Protein AF-A0A3E4YBL9-F1 (afdb_monomer_lite)

Structure (mmCIF, N/CA/C/O backbone):
data_AF-A0A3E4YBL9-F1
#
_entry.id   AF-A0A3E4YBL9-F1
#
loop_
_atom_site.group_PDB
_atom_site.id
_atom_site.type_symbol
_atom_site.label_atom_id
_atom_site.label_alt_id
_atom_site.label_comp_id
_atom_site.label_asym_id
_atom_site.label_entity_id
_atom_site.label_seq_id
_atom_site.pdbx_PDB_ins_code
_atom_site.Cartn_x
_atom_site.Cartn_y
_atom_site.Cartn_z
_atom_site.occupancy
_atom_site.B_iso_or_equiv
_atom_site.auth_seq_id
_atom_site.auth_comp_id
_atom_site.auth_asym_id
_atom_site.auth_atom_id
_atom_site.pdbx_PDB_model_num
ATOM 1 N N . MET A 1 1 ? -7.254 6.122 -15.444 1.00 71.94 1 MET A N 1
ATOM 2 C CA . MET A 1 1 ? -6.866 5.763 -14.072 1.00 71.94 1 MET A CA 1
ATOM 3 C C . MET A 1 1 ? -8.044 5.654 -13.118 1.00 71.94 1 MET A C 1
ATOM 5 O O . MET A 1 1 ? -8.638 6.654 -12.729 1.00 71.94 1 MET A O 1
ATOM 9 N N . ASN A 1 2 ? -8.361 4.410 -12.757 1.00 81.56 2 ASN A N 1
ATOM 10 C CA . ASN A 1 2 ? -9.311 4.050 -11.706 1.00 81.56 2 ASN A CA 1
ATOM 11 C C . ASN A 1 2 ? -8.597 3.240 -10.613 1.00 81.56 2 ASN A C 1
ATOM 13 O O . ASN A 1 2 ? -7.633 2.526 -10.893 1.00 81.56 2 ASN A O 1
ATOM 17 N N . ILE A 1 3 ? -9.101 3.327 -9.380 1.00 90.50 3 ILE A N 1
ATOM 18 C CA . ILE A 1 3 ? -8.742 2.396 -8.307 1.00 90.50 3 ILE A CA 1
ATOM 19 C C . ILE A 1 3 ? -9.645 1.167 -8.407 1.00 90.50 3 ILE A C 1
ATOM 21 O O . ILE A 1 3 ? -10.870 1.296 -8.469 1.00 90.50 3 ILE A O 1
ATOM 25 N N . PHE A 1 4 ? -9.036 -0.012 -8.387 1.00 92.12 4 PHE A N 1
ATOM 26 C CA . PHE A 1 4 ? -9.720 -1.286 -8.232 1.00 92.12 4 PHE A CA 1
ATOM 27 C C . PHE A 1 4 ? -9.724 -1.704 -6.771 1.00 92.12 4 PHE A C 1
ATOM 29 O O . PHE A 1 4 ? -8.693 -1.666 -6.102 1.00 92.12 4 PHE A O 1
ATOM 36 N N . ASP A 1 5 ? -10.894 -2.128 -6.304 1.00 94.31 5 ASP A N 1
ATOM 37 C CA . ASP A 1 5 ? -11.083 -2.747 -5.000 1.00 94.31 5 ASP A CA 1
ATOM 38 C C . ASP A 1 5 ? -11.230 -4.254 -5.187 1.00 94.31 5 ASP A C 1
ATOM 40 O O . ASP A 1 5 ? -12.234 -4.735 -5.718 1.00 94.31 5 ASP A O 1
ATOM 44 N N . TYR A 1 6 ? -10.204 -4.995 -4.784 1.00 92.50 6 TYR A N 1
ATOM 45 C CA . TYR A 1 6 ? -10.181 -6.451 -4.871 1.00 92.50 6 TYR A CA 1
ATOM 46 C C . TYR A 1 6 ? -10.849 -7.113 -3.655 1.00 92.50 6 TYR A C 1
ATOM 48 O O . TYR A 1 6 ? -10.942 -8.342 -3.599 1.00 92.50 6 TYR A O 1
ATOM 56 N N . GLY A 1 7 ? -11.318 -6.325 -2.679 1.00 94.25 7 GLY A N 1
ATOM 57 C CA . GLY A 1 7 ? -11.785 -6.829 -1.395 1.00 94.25 7 GLY A CA 1
ATOM 58 C C . GLY A 1 7 ? -10.683 -7.607 -0.673 1.00 94.25 7 GLY A C 1
ATOM 59 O O . GLY A 1 7 ? -9.503 -7.243 -0.704 1.00 94.25 7 GLY A O 1
ATOM 60 N N . PHE A 1 8 ? -11.058 -8.711 -0.027 1.00 93.88 8 PHE A N 1
ATOM 61 C CA . PHE A 1 8 ? -10.104 -9.557 0.680 1.00 93.88 8 PHE A CA 1
ATOM 62 C C . PHE A 1 8 ? -9.296 -10.439 -0.279 1.00 93.88 8 PHE A C 1
ATOM 64 O O . PHE A 1 8 ? -9.786 -11.453 -0.786 1.00 93.88 8 PHE A O 1
ATOM 71 N N . GLU A 1 9 ? -8.009 -10.135 -0.427 1.00 92.75 9 GLU A N 1
ATOM 72 C CA . GLU A 1 9 ? -7.044 -11.009 -1.094 1.00 92.75 9 GLU A CA 1
ATOM 73 C C . GLU A 1 9 ? -6.269 -11.859 -0.085 1.00 92.75 9 GLU A C 1
ATOM 75 O O . GLU A 1 9 ? -5.743 -11.344 0.893 1.00 92.75 9 GLU A O 1
ATOM 80 N N . LYS A 1 10 ? -6.101 -13.162 -0.342 1.00 91.00 10 LYS A N 1
ATOM 81 C CA . LYS A 1 10 ? -5.220 -14.003 0.483 1.00 91.00 10 LYS A CA 1
ATOM 82 C C . LYS A 1 10 ? -3.751 -13.666 0.202 1.00 91.00 10 LYS A C 1
ATOM 84 O O . LYS A 1 10 ? -3.175 -14.168 -0.757 1.00 91.00 10 LYS A O 1
ATOM 89 N N . SER A 1 11 ? -3.141 -12.876 1.077 1.00 90.75 11 SER A N 1
ATOM 90 C CA . SER A 1 11 ? -1.723 -12.489 1.039 1.00 90.75 11 SER A CA 1
ATOM 91 C C . SER A 1 11 ? -1.088 -12.557 2.431 1.00 90.75 11 SER A C 1
ATOM 93 O O . SER A 1 11 ? -1.820 -12.565 3.423 1.00 90.75 11 SER A O 1
ATOM 95 N N . PHE A 1 12 ? 0.251 -12.559 2.517 1.00 90.50 12 PHE A N 1
ATOM 96 C CA . PHE A 1 12 ? 0.958 -12.430 3.803 1.00 90.50 12 PHE A CA 1
ATOM 97 C C . PHE A 1 12 ? 0.438 -11.232 4.606 1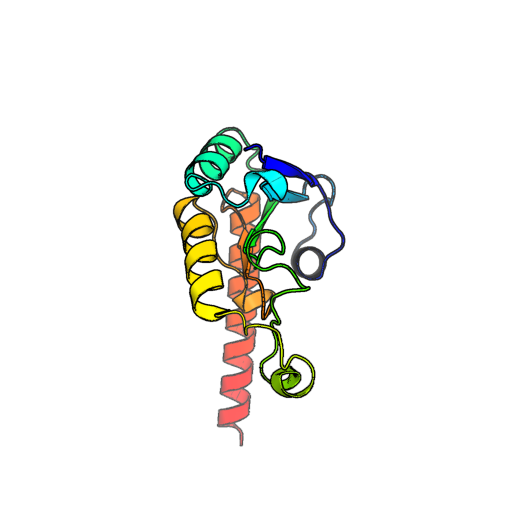.00 90.50 12 PHE A C 1
ATOM 99 O O . PHE A 1 12 ? -0.018 -11.413 5.725 1.00 90.50 12 PHE A O 1
ATOM 106 N N . PHE A 1 13 ? 0.306 -10.064 3.971 1.00 94.94 13 PHE A N 1
ATOM 107 C CA . PHE A 1 13 ? -0.198 -8.856 4.618 1.00 94.94 13 PHE A CA 1
ATOM 108 C C . PHE A 1 13 ? -1.586 -9.043 5.258 1.00 94.94 13 PHE A C 1
ATOM 110 O O . PHE A 1 13 ? -1.806 -8.719 6.422 1.00 94.94 13 PHE A O 1
ATOM 117 N N . THR A 1 14 ? -2.539 -9.640 4.539 1.00 94.56 14 THR A N 1
ATOM 118 C CA . THR A 1 14 ? -3.869 -9.916 5.117 1.00 94.56 14 THR A CA 1
ATOM 119 C C . THR A 1 14 ? -3.864 -11.017 6.178 1.00 94.56 14 THR A C 1
ATOM 121 O O . THR A 1 14 ? -4.746 -11.038 7.035 1.00 94.56 14 THR A O 1
ATOM 124 N N . GLN A 1 15 ? -2.916 -11.957 6.124 1.00 92.56 15 GLN A N 1
ATOM 125 C CA . GLN A 1 15 ? -2.759 -12.984 7.154 1.00 92.56 15 GLN A CA 1
ATOM 126 C C . GLN A 1 15 ? -2.197 -12.377 8.437 1.00 92.56 15 GLN A C 1
ATOM 128 O O . GLN A 1 15 ? -2.740 -12.656 9.503 1.00 92.56 15 GLN A O 1
ATOM 133 N N . ASP A 1 16 ? -1.210 -11.494 8.313 1.00 93.69 16 ASP A N 1
ATOM 134 C CA . ASP A 1 16 ? -0.618 -10.721 9.402 1.00 93.69 16 ASP A CA 1
ATOM 135 C C . ASP A 1 16 ? -1.676 -9.887 10.128 1.00 93.69 16 ASP A C 1
ATOM 137 O O . ASP A 1 16 ? -1.861 -10.030 11.336 1.00 93.69 16 ASP A O 1
ATOM 141 N N . ILE A 1 17 ? -2.476 -9.115 9.384 1.00 94.88 17 ILE A N 1
ATOM 142 C CA . ILE A 1 17 ? -3.601 -8.347 9.943 1.00 94.88 17 ILE A CA 1
ATOM 143 C C . ILE A 1 17 ? -4.554 -9.266 10.718 1.00 94.88 17 ILE A C 1
ATOM 145 O O . ILE A 1 17 ? -4.919 -8.976 11.855 1.00 94.88 17 ILE A O 1
ATOM 149 N N . LYS A 1 18 ? -4.930 -10.410 10.136 1.00 93.50 18 LYS A N 1
ATOM 150 C CA . LYS A 1 18 ? -5.827 -11.373 10.789 1.00 93.50 18 LYS A CA 1
ATOM 151 C C . LYS A 1 18 ? -5.211 -12.089 11.991 1.00 93.50 18 LYS A C 1
ATOM 153 O O . LYS A 1 18 ? -5.961 -12.651 12.787 1.00 93.50 18 LYS A O 1
ATOM 158 N N . GLY A 1 19 ? -3.886 -12.148 12.079 1.00 91.94 19 GLY A N 1
ATOM 159 C CA . GLY A 1 19 ? -3.168 -12.657 13.244 1.00 91.94 19 GLY A CA 1
ATOM 160 C C . GLY A 1 19 ? -3.151 -11.656 14.399 1.00 91.94 19 GLY A C 1
ATOM 161 O O . GLY A 1 19 ? -3.026 -12.058 15.554 1.00 91.94 19 GLY A O 1
ATOM 162 N N . LEU A 1 20 ? -3.314 -10.368 14.094 1.00 91.94 20 LEU A N 1
ATOM 163 C CA . LEU A 1 20 ? -3.301 -9.282 15.069 1.00 91.94 20 LEU A CA 1
ATOM 164 C C . LEU A 1 20 ? -4.681 -8.942 15.617 1.00 91.94 20 LEU A C 1
ATOM 166 O O . LEU A 1 20 ? -4.822 -8.704 16.815 1.00 91.94 20 LEU A O 1
ATOM 170 N N . ILE A 1 21 ? -5.683 -8.892 14.744 1.00 92.56 21 ILE A N 1
ATOM 171 C CA . ILE A 1 21 ? -7.005 -8.375 15.081 1.00 92.56 21 ILE A CA 1
ATOM 172 C C . ILE A 1 21 ? -8.107 -9.168 14.377 1.00 92.56 21 ILE A C 1
ATOM 174 O O . ILE A 1 21 ? -7.973 -9.599 13.228 1.00 92.56 21 ILE A O 1
ATOM 178 N N . ASP A 1 22 ? -9.225 -9.356 15.078 1.00 91.44 22 ASP A N 1
ATOM 179 C CA . ASP A 1 22 ? -10.406 -10.007 14.521 1.00 91.44 22 ASP A CA 1
ATOM 180 C C . ASP A 1 22 ? -11.245 -8.995 13.728 1.00 91.44 22 ASP A C 1
ATOM 182 O O . ASP A 1 22 ? -12.077 -8.271 14.273 1.00 91.44 22 ASP A O 1
ATOM 186 N N . ILE A 1 23 ? -10.978 -8.915 12.424 1.00 91.62 23 ILE A N 1
ATOM 187 C CA . ILE A 1 23 ? -11.733 -8.100 11.467 1.00 91.62 23 ILE A CA 1
ATOM 188 C C . ILE A 1 23 ? -12.452 -9.039 10.494 1.00 91.62 23 ILE A C 1
ATOM 190 O O . ILE A 1 23 ? -11.854 -9.975 9.949 1.00 91.62 23 ILE A O 1
ATOM 194 N N . ASN A 1 24 ? -13.739 -8.772 10.234 1.00 93.50 24 ASN A N 1
ATOM 195 C CA . ASN A 1 24 ? -14.470 -9.475 9.180 1.00 93.50 24 ASN A CA 1
ATOM 196 C C . ASN A 1 24 ? -13.761 -9.239 7.838 1.00 93.50 24 ASN A C 1
ATOM 198 O O . ASN A 1 24 ? -13.572 -8.100 7.425 1.00 93.50 24 ASN A O 1
ATOM 202 N N . LYS A 1 25 ? -13.414 -10.320 7.133 1.00 93.19 25 LYS A N 1
ATOM 203 C CA . LYS A 1 25 ? -12.757 -10.268 5.820 1.00 93.19 25 LYS A CA 1
ATOM 204 C C . LYS A 1 25 ? -13.517 -9.409 4.811 1.00 93.19 25 LYS A C 1
ATOM 206 O O . LYS A 1 25 ? -12.884 -8.775 3.986 1.00 93.19 25 LYS A O 1
ATOM 211 N N . GLU A 1 26 ? -14.844 -9.372 4.887 1.00 94.31 26 GLU A N 1
ATOM 212 C CA . GLU A 1 26 ? -15.682 -8.556 3.997 1.00 94.31 26 GLU A CA 1
ATOM 213 C C . GLU A 1 26 ? -15.463 -7.049 4.174 1.00 94.31 26 GLU A C 1
ATOM 215 O O . GLU A 1 26 ? -15.827 -6.287 3.290 1.00 94.31 26 GLU A O 1
ATOM 220 N N . LYS A 1 27 ? -14.857 -6.636 5.293 1.00 95.94 27 LYS A N 1
ATOM 221 C CA . LYS A 1 27 ? -14.485 -5.252 5.595 1.00 95.94 27 LYS A CA 1
ATOM 222 C C . LYS A 1 27 ? -13.017 -4.945 5.302 1.00 95.94 27 LYS A C 1
ATOM 224 O O . LYS A 1 27 ? -12.521 -3.916 5.743 1.00 95.94 27 LYS A O 1
ATOM 229 N N . ILE A 1 28 ? -12.281 -5.854 4.664 1.00 97.12 28 ILE A N 1
ATOM 230 C CA . ILE A 1 28 ? -10.874 -5.646 4.305 1.00 97.12 28 ILE A CA 1
ATOM 231 C C . ILE A 1 28 ? -10.790 -5.480 2.794 1.00 97.12 28 ILE A C 1
ATOM 233 O O . ILE A 1 28 ? -11.166 -6.381 2.045 1.00 97.12 28 ILE A O 1
ATOM 237 N N . HIS A 1 29 ? -10.245 -4.347 2.371 1.00 97.50 29 HIS A N 1
ATOM 238 C CA . HIS A 1 29 ? -10.198 -3.899 0.989 1.00 97.50 29 HIS A CA 1
ATOM 239 C C . HIS A 1 29 ? -8.746 -3.739 0.555 1.00 97.50 29 HIS A C 1
ATOM 241 O O . HIS A 1 29 ? -8.071 -2.789 0.952 1.00 97.50 29 HIS A O 1
ATOM 247 N N . MET A 1 30 ? -8.257 -4.676 -0.258 1.00 96.62 30 MET A N 1
ATOM 248 C CA . MET A 1 30 ? -7.013 -4.506 -1.001 1.00 96.62 30 MET A CA 1
ATOM 249 C C . MET A 1 30 ? -7.304 -3.656 -2.233 1.00 96.62 30 MET A C 1
ATOM 251 O O . MET A 1 30 ? -7.964 -4.113 -3.167 1.00 96.62 30 MET A O 1
ATOM 255 N N . ILE A 1 31 ? -6.806 -2.426 -2.236 1.00 96.06 31 ILE A N 1
ATOM 256 C CA . ILE A 1 31 ? -7.031 -1.477 -3.323 1.00 96.06 31 ILE A CA 1
ATOM 257 C C . ILE A 1 31 ? -5.745 -1.257 -4.115 1.00 96.06 31 ILE A C 1
ATOM 259 O O . ILE A 1 31 ? -4.664 -1.218 -3.534 1.00 96.06 31 ILE A O 1
ATOM 263 N N . ARG A 1 32 ? -5.838 -1.124 -5.442 1.00 92.19 32 ARG A N 1
ATOM 264 C CA . ARG A 1 32 ? -4.686 -0.837 -6.319 1.00 92.19 32 ARG A CA 1
ATOM 265 C C . ARG A 1 32 ? -5.099 0.023 -7.508 1.00 92.19 32 ARG A C 1
ATOM 267 O O . ARG A 1 32 ? -6.265 0.033 -7.895 1.00 92.19 32 ARG A O 1
ATOM 274 N N . ILE A 1 33 ? -4.135 0.716 -8.105 1.00 88.38 33 ILE A N 1
ATOM 275 C CA . ILE A 1 33 ? -4.305 1.312 -9.437 1.00 88.38 33 ILE A CA 1
ATOM 276 C C . ILE A 1 33 ? -4.350 0.183 -10.476 1.00 88.38 33 ILE A C 1
ATOM 278 O O . ILE A 1 33 ? -3.674 -0.829 -10.308 1.00 88.38 33 ILE A O 1
ATOM 282 N N . ASP A 1 34 ? -5.159 0.343 -11.525 1.00 81.56 34 ASP A N 1
ATOM 283 C CA . ASP A 1 34 ? -5.122 -0.551 -12.690 1.00 81.56 34 ASP A CA 1
ATOM 284 C C . ASP A 1 34 ? -3.706 -0.606 -13.281 1.00 81.56 34 ASP A C 1
ATOM 286 O O . ASP A 1 34 ? -3.120 0.438 -13.569 1.00 81.56 34 ASP A O 1
ATOM 290 N N . ASP A 1 35 ? -3.169 -1.803 -13.523 1.00 73.19 35 ASP A N 1
ATOM 291 C CA . ASP A 1 35 ? -1.839 -1.959 -14.123 1.00 73.19 35 ASP A CA 1
ATOM 292 C C . ASP A 1 35 ? -1.710 -1.216 -15.466 1.00 73.19 35 ASP A C 1
ATOM 294 O O . ASP A 1 35 ? -0.636 -0.718 -15.796 1.00 73.19 35 ASP A O 1
ATOM 298 N N . ASN A 1 36 ? -2.796 -1.083 -16.234 1.00 75.88 36 ASN A N 1
ATOM 299 C CA . ASN A 1 36 ? -2.807 -0.338 -17.496 1.00 75.88 36 ASN A CA 1
ATOM 300 C C . ASN A 1 36 ? -2.647 1.176 -17.306 1.00 75.88 36 ASN A C 1
ATOM 302 O O . ASN A 1 36 ? -2.175 1.855 -18.215 1.00 75.88 36 ASN A O 1
ATOM 306 N N . ASP A 1 37 ? -3.027 1.693 -16.140 1.00 78.88 37 ASP A N 1
ATOM 307 C CA . ASP A 1 37 ? -2.930 3.105 -15.776 1.00 78.88 37 ASP A CA 1
ATOM 308 C C . ASP A 1 37 ? -1.714 3.381 -14.862 1.00 78.88 37 ASP A C 1
ATOM 310 O O . ASP A 1 37 ? -1.469 4.516 -14.457 1.00 78.88 37 ASP A O 1
ATOM 314 N N . TYR A 1 38 ? -0.912 2.360 -14.529 1.00 75.00 38 TYR A N 1
ATOM 315 C CA . TYR A 1 38 ? 0.138 2.464 -13.509 1.00 75.00 38 TYR A CA 1
ATOM 316 C C . TYR A 1 38 ? 1.261 3.449 -13.855 1.00 75.00 38 TYR A C 1
ATOM 318 O O . TYR A 1 38 ? 1.980 3.895 -12.966 1.00 75.00 38 TYR A O 1
ATOM 326 N N . LEU A 1 39 ? 1.437 3.808 -15.127 1.00 80.69 39 LEU A N 1
ATOM 327 C CA . LEU A 1 39 ? 2.471 4.758 -15.557 1.00 80.69 39 LEU A CA 1
ATOM 328 C C . LEU A 1 39 ? 2.030 6.229 -15.448 1.00 80.69 39 LEU A C 1
ATOM 330 O O . LEU A 1 39 ? 2.821 7.131 -15.741 1.00 80.69 39 LEU A O 1
ATOM 334 N N . ASP A 1 40 ? 0.792 6.495 -15.024 1.00 78.81 40 ASP A N 1
ATOM 335 C CA . ASP A 1 40 ? 0.290 7.856 -14.862 1.00 78.81 40 ASP A CA 1
ATOM 336 C C . ASP A 1 40 ? 0.962 8.595 -13.694 1.00 78.81 40 ASP A C 1
ATOM 338 O O . ASP A 1 40 ? 1.310 8.029 -12.659 1.00 78.81 40 ASP A O 1
ATOM 342 N N . LYS A 1 41 ? 1.140 9.913 -13.848 1.00 76.44 41 LYS A N 1
ATOM 343 C CA . LYS A 1 41 ? 1.892 10.750 -12.892 1.00 76.44 41 LYS A CA 1
ATOM 344 C C . LYS A 1 41 ? 1.073 11.251 -11.698 1.00 76.44 41 LYS A C 1
ATOM 346 O O . LYS A 1 41 ? 1.653 11.770 -10.752 1.00 76.44 41 LYS A O 1
ATOM 351 N N . ASN A 1 42 ? -0.252 11.135 -11.728 1.00 89.31 42 ASN A N 1
ATOM 352 C CA . ASN A 1 42 ? -1.165 11.689 -10.717 1.00 89.31 42 ASN A CA 1
ATOM 353 C C . ASN A 1 42 ? -1.721 10.632 -9.744 1.00 89.31 42 ASN A C 1
ATOM 355 O O . ASN A 1 42 ? -2.787 10.829 -9.163 1.00 89.31 42 ASN A O 1
ATOM 359 N N . LYS A 1 43 ? -1.007 9.514 -9.548 1.00 90.62 43 LYS A N 1
ATOM 360 C CA . LYS A 1 43 ? -1.432 8.380 -8.704 1.00 90.62 43 LYS A CA 1
ATOM 361 C C . LYS A 1 43 ? -1.915 8.805 -7.314 1.00 90.62 43 LYS A C 1
ATOM 363 O O . LYS A 1 43 ? -2.977 8.369 -6.878 1.00 90.62 43 LYS A O 1
ATOM 368 N N . ALA A 1 44 ? -1.168 9.687 -6.648 1.00 94.06 44 ALA A N 1
ATOM 369 C CA . ALA A 1 44 ? -1.481 10.115 -5.286 1.00 94.06 44 ALA A CA 1
ATOM 370 C C . ALA A 1 44 ? -2.845 10.819 -5.195 1.00 94.06 44 ALA A C 1
ATOM 372 O O . ALA A 1 44 ? -3.635 10.531 -4.298 1.00 94.06 44 ALA A O 1
ATOM 373 N N . ASP A 1 45 ? -3.154 11.705 -6.147 1.00 94.06 45 ASP A N 1
ATOM 374 C CA . ASP A 1 45 ? -4.429 12.427 -6.175 1.00 94.06 45 ASP A CA 1
ATOM 375 C C . ASP A 1 45 ? -5.608 11.485 -6.427 1.00 94.06 45 ASP A C 1
ATOM 377 O O . ASP A 1 45 ? -6.673 11.657 -5.839 1.00 94.06 45 ASP A O 1
ATOM 381 N N . ILE A 1 46 ? -5.406 10.435 -7.223 1.00 92.88 46 ILE A N 1
ATOM 382 C CA . ILE A 1 46 ? -6.450 9.441 -7.482 1.00 92.88 46 ILE A CA 1
ATOM 383 C C . ILE A 1 46 ? -6.741 8.587 -6.252 1.00 92.88 46 ILE A C 1
ATOM 385 O O . ILE A 1 46 ? -7.911 8.344 -5.951 1.00 92.88 46 ILE A O 1
ATOM 389 N N . PHE A 1 47 ? -5.716 8.186 -5.498 1.00 95.25 47 PHE A N 1
ATOM 390 C CA . PHE A 1 47 ? -5.934 7.540 -4.205 1.00 95.25 47 PHE A CA 1
ATOM 391 C C . PHE A 1 47 ? -6.672 8.467 -3.234 1.00 95.25 47 PHE A C 1
ATOM 393 O O . PHE A 1 47 ? -7.658 8.045 -2.632 1.00 95.25 47 PHE A O 1
ATOM 400 N N . LYS A 1 48 ? -6.273 9.742 -3.127 1.00 95.88 48 LYS A N 1
ATOM 401 C CA . LYS A 1 48 ? -6.984 10.721 -2.284 1.00 95.88 48 LYS A CA 1
ATOM 402 C C . LYS A 1 48 ? -8.451 10.832 -2.665 1.00 95.88 48 LYS A C 1
ATOM 404 O O . LYS A 1 48 ? -9.317 10.775 -1.796 1.00 95.88 48 LYS A O 1
ATOM 409 N N . ASP A 1 49 ? -8.733 10.992 -3.954 1.00 95.19 49 ASP A N 1
ATOM 410 C CA . ASP A 1 49 ? -10.094 11.118 -4.464 1.00 95.19 49 ASP A CA 1
ATOM 411 C C . ASP A 1 49 ? -10.926 9.868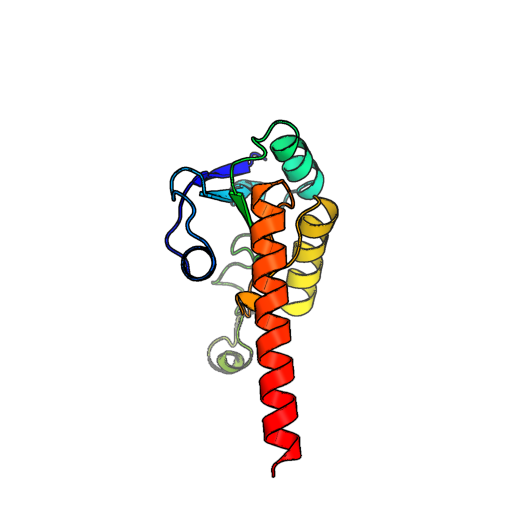 -4.176 1.00 95.19 49 ASP A C 1
ATOM 413 O O . ASP A 1 49 ? -12.079 9.987 -3.755 1.00 95.19 49 ASP A O 1
ATOM 417 N N . TYR A 1 50 ? -10.331 8.682 -4.324 1.00 95.06 50 TYR A N 1
ATOM 418 C CA . TYR A 1 50 ? -10.971 7.414 -3.992 1.00 95.06 50 TYR A CA 1
ATOM 419 C C . TYR A 1 50 ? -11.295 7.286 -2.495 1.00 95.06 50 TYR A C 1
ATOM 421 O O . TYR A 1 50 ? -12.363 6.777 -2.148 1.00 95.06 50 TYR A O 1
ATOM 429 N N . MET A 1 51 ? -10.415 7.775 -1.614 1.00 96.88 51 MET A N 1
ATOM 430 C CA . MET A 1 51 ? -10.569 7.652 -0.159 1.00 96.88 51 MET A CA 1
ATOM 431 C C . MET A 1 51 ? -11.567 8.640 0.465 1.00 96.88 51 MET A C 1
ATOM 433 O O . MET A 1 51 ? -12.112 8.344 1.524 1.00 96.88 51 MET A O 1
ATOM 437 N N . LYS A 1 52 ? -11.881 9.773 -0.186 1.00 94.56 52 LYS A N 1
ATOM 438 C CA . LYS A 1 52 ? -12.703 10.876 0.376 1.00 94.56 52 LYS A CA 1
ATOM 439 C C . LYS A 1 52 ? -14.030 10.478 1.032 1.00 94.56 52 LYS A C 1
ATOM 441 O O . LYS A 1 52 ? -14.487 11.191 1.917 1.00 94.56 52 LYS A O 1
ATOM 446 N N . ASN A 1 53 ? -14.678 9.413 0.564 1.00 92.19 53 ASN A N 1
ATOM 447 C CA . ASN A 1 53 ? -16.009 9.001 1.028 1.00 92.19 53 ASN A CA 1
ATOM 448 C C . ASN A 1 53 ? -16.041 7.534 1.477 1.00 92.19 53 ASN A C 1
ATOM 450 O O . ASN A 1 53 ? -17.078 6.876 1.364 1.00 92.19 53 ASN A O 1
ATOM 454 N N . LYS A 1 54 ? -14.896 6.993 1.900 1.00 96.00 54 LYS A N 1
ATOM 455 C CA . LYS A 1 54 ? -14.807 5.600 2.330 1.00 96.00 54 LYS A CA 1
ATOM 456 C C . LYS A 1 54 ? -15.261 5.436 3.782 1.00 96.00 54 LYS A C 1
ATOM 458 O O . LYS A 1 54 ? -14.977 6.310 4.596 1.00 96.00 54 LYS A O 1
ATOM 463 N N . PRO A 1 55 ? -15.992 4.354 4.103 1.00 96.69 55 PRO A N 1
ATOM 464 C CA . PRO A 1 55 ? -16.333 4.005 5.474 1.00 96.69 55 PRO A CA 1
ATOM 465 C C . PRO A 1 55 ? -15.129 4.017 6.423 1.00 96.69 55 PRO A C 1
ATOM 467 O O . PRO A 1 55 ? -14.053 3.512 6.112 1.00 96.69 55 PRO A O 1
ATOM 470 N N . GLU A 1 56 ? -15.327 4.578 7.611 1.00 95.06 56 GLU A N 1
ATOM 471 C CA . GLU A 1 56 ? -14.316 4.606 8.676 1.00 95.06 56 GLU A CA 1
ATOM 472 C C . GLU A 1 56 ? -14.166 3.238 9.365 1.00 95.06 56 GLU A C 1
ATOM 474 O O . GLU A 1 56 ? -13.106 2.906 9.894 1.00 95.06 56 GLU A O 1
ATOM 479 N N . ASP A 1 57 ? -15.225 2.420 9.333 1.00 95.25 57 ASP A N 1
ATOM 480 C CA . ASP A 1 57 ? -15.308 1.116 9.993 1.00 95.25 57 ASP A CA 1
ATOM 481 C C . ASP A 1 57 ? -14.870 -0.068 9.105 1.00 95.25 57 ASP A C 1
ATOM 483 O O . ASP A 1 57 ? -15.107 -1.231 9.452 1.00 95.25 57 ASP A O 1
ATOM 487 N N . GLU A 1 58 ? -14.221 0.225 7.980 1.00 97.50 58 GLU A N 1
ATOM 488 C CA . GLU A 1 58 ? -13.627 -0.731 7.043 1.00 97.50 58 GLU A CA 1
ATOM 489 C C . GLU A 1 58 ? -12.116 -0.505 6.939 1.00 97.50 58 GLU A C 1
ATOM 491 O O . GLU A 1 58 ? -11.616 0.584 7.194 1.00 97.50 58 GLU A O 1
ATOM 496 N N . LEU A 1 59 ? -11.363 -1.536 6.574 1.00 98.19 59 LEU A N 1
ATOM 497 C CA . LEU A 1 59 ? -9.912 -1.488 6.465 1.00 98.19 59 LEU A CA 1
ATOM 498 C C . LEU A 1 59 ? -9.487 -1.389 4.999 1.00 98.19 59 LEU A C 1
ATOM 500 O O . LEU A 1 59 ? -9.749 -2.305 4.222 1.00 98.19 59 LEU A O 1
ATOM 504 N N . TYR A 1 60 ? -8.749 -0.336 4.656 1.00 98.44 60 TYR A N 1
ATOM 505 C CA . TYR A 1 60 ? -8.203 -0.125 3.315 1.00 98.44 60 TYR A CA 1
ATOM 506 C C . TYR A 1 60 ? -6.692 -0.295 3.320 1.00 98.44 60 TYR A C 1
ATOM 508 O O . TYR A 1 60 ? -5.972 0.425 4.016 1.00 98.44 60 TYR A O 1
ATOM 516 N N . ILE A 1 61 ? -6.217 -1.251 2.529 1.00 98.25 61 ILE A N 1
ATOM 517 C CA . ILE A 1 61 ? -4.805 -1.598 2.416 1.00 98.25 61 ILE A CA 1
ATOM 518 C C . ILE A 1 61 ? -4.363 -1.568 0.960 1.00 98.25 61 ILE A C 1
ATOM 520 O O . ILE A 1 61 ? -5.147 -1.823 0.048 1.00 98.25 61 ILE A O 1
ATOM 524 N N . THR A 1 62 ? -3.089 -1.280 0.741 1.00 97.31 62 THR A N 1
ATOM 525 C CA . 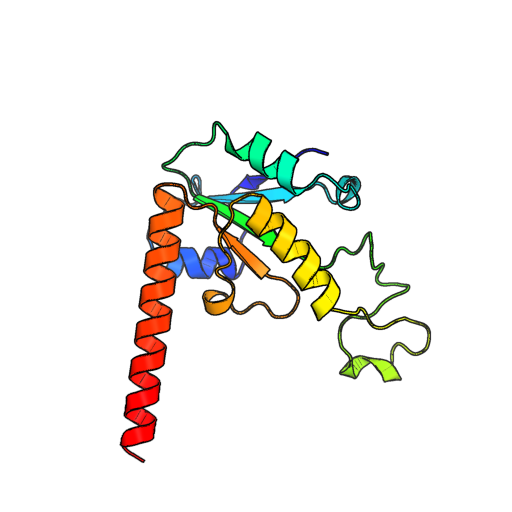THR A 1 62 ? -2.476 -1.290 -0.588 1.00 97.31 62 THR A CA 1
ATOM 526 C C . THR A 1 62 ? -1.018 -1.725 -0.490 1.00 97.31 62 THR A C 1
ATOM 528 O O . THR A 1 62 ? -0.468 -1.900 0.601 1.00 97.31 62 THR A O 1
ATOM 531 N N . ILE A 1 63 ? -0.398 -1.938 -1.644 1.00 95.69 63 ILE A N 1
ATOM 532 C CA . ILE A 1 63 ? 1.038 -2.155 -1.767 1.00 95.69 63 ILE A CA 1
ATOM 533 C C . ILE A 1 63 ? 1.611 -1.183 -2.797 1.00 95.69 63 ILE A C 1
ATOM 535 O O . ILE A 1 63 ? 1.043 -1.017 -3.875 1.00 95.69 63 ILE A O 1
ATOM 539 N N . ALA A 1 64 ? 2.757 -0.587 -2.488 1.00 94.56 64 ALA A N 1
ATOM 540 C CA . ALA A 1 64 ? 3.629 -0.000 -3.499 1.00 94.56 64 ALA A CA 1
ATOM 541 C C . ALA A 1 64 ? 4.508 -1.115 -4.075 1.00 94.56 64 ALA A C 1
ATOM 543 O O . ALA A 1 64 ? 5.024 -1.937 -3.314 1.00 94.56 64 ALA A O 1
ATOM 544 N N . TYR A 1 65 ? 4.657 -1.193 -5.399 1.00 92.62 65 TYR A N 1
ATOM 545 C CA . TYR A 1 65 ? 5.373 -2.292 -6.051 1.00 92.62 65 TYR A CA 1
ATOM 546 C C . TYR A 1 65 ? 6.133 -1.847 -7.299 1.00 92.62 65 TYR A C 1
ATOM 548 O O . TYR A 1 65 ? 5.857 -0.814 -7.908 1.00 92.62 65 TYR A O 1
ATOM 556 N N . ILE A 1 66 ? 7.097 -2.671 -7.695 1.00 92.75 66 ILE A N 1
ATOM 557 C CA . ILE A 1 66 ? 7.799 -2.542 -8.970 1.00 92.75 66 ILE A CA 1
ATOM 558 C C . ILE A 1 66 ? 6.890 -3.123 -10.059 1.00 92.75 66 ILE A C 1
ATOM 560 O O . ILE A 1 66 ? 6.609 -4.322 -10.052 1.00 92.75 66 ILE A O 1
ATOM 564 N N . SER A 1 67 ? 6.398 -2.278 -10.966 1.00 90.88 67 SER A N 1
ATOM 565 C CA . SER A 1 67 ? 5.461 -2.695 -12.015 1.00 90.88 67 SER A CA 1
ATOM 566 C C . SER A 1 67 ? 6.169 -3.371 -13.184 1.00 90.88 67 SER A C 1
ATOM 568 O O . SER A 1 67 ? 7.170 -2.868 -13.694 1.00 90.88 67 SER A O 1
ATOM 570 N N . ASP A 1 68 ? 5.586 -4.466 -13.667 1.00 90.81 68 ASP A N 1
ATOM 571 C CA . ASP A 1 68 ? 6.023 -5.174 -14.872 1.00 90.81 68 ASP A CA 1
ATOM 572 C C . ASP A 1 68 ? 5.732 -4.396 -16.171 1.00 90.81 68 ASP A C 1
ATOM 574 O O . ASP A 1 68 ? 6.267 -4.730 -17.227 1.00 90.81 68 ASP A O 1
ATOM 578 N N . LYS A 1 69 ? 4.912 -3.337 -16.109 1.00 90.81 69 LYS A N 1
ATOM 579 C CA . LYS A 1 69 ? 4.687 -2.409 -17.227 1.00 90.81 69 LYS A CA 1
ATOM 580 C C . LYS A 1 69 ? 5.835 -1.434 -17.404 1.00 90.81 69 LYS A C 1
ATOM 582 O O . LYS A 1 69 ? 6.170 -1.092 -18.533 1.00 90.81 69 LYS A O 1
ATOM 587 N N . GLU A 1 70 ? 6.408 -0.972 -16.297 1.00 91.00 70 GLU A N 1
ATOM 588 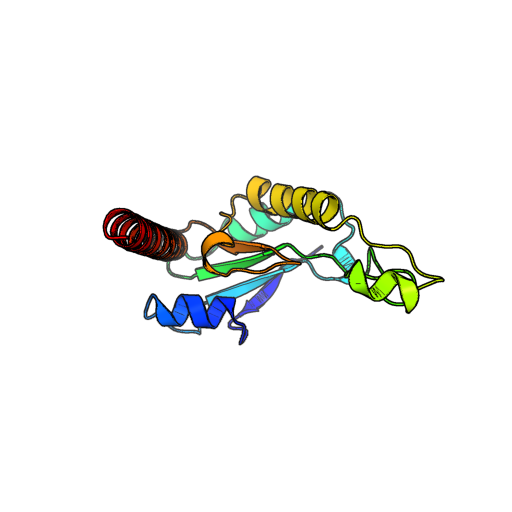C CA . GLU A 1 70 ? 7.586 -0.104 -16.318 1.00 91.00 70 GLU A CA 1
ATOM 589 C C . GLU A 1 70 ? 8.871 -0.913 -16.486 1.00 91.00 70 GLU A C 1
ATOM 591 O O . GLU A 1 70 ? 9.768 -0.498 -17.215 1.00 91.00 70 GLU A O 1
ATOM 596 N N . PHE A 1 71 ? 8.933 -2.087 -15.854 1.00 94.06 71 PHE A N 1
ATOM 597 C CA . PHE A 1 71 ? 10.083 -2.981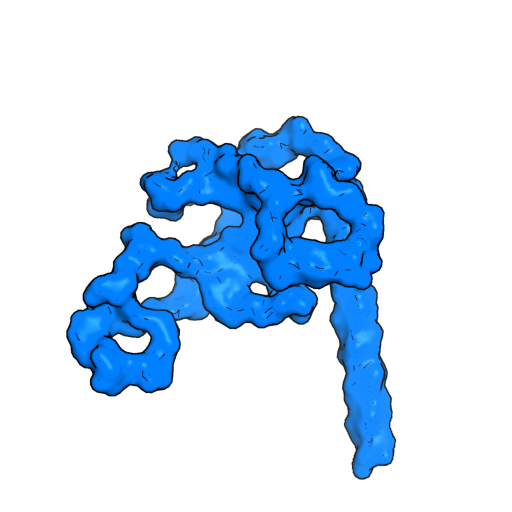 -15.885 1.00 94.06 71 PHE A CA 1
ATOM 598 C C . PHE A 1 71 ? 9.683 -4.383 -16.373 1.00 94.06 71 PHE A C 1
ATOM 600 O O . PHE A 1 71 ? 9.550 -5.308 -15.565 1.00 94.06 71 PHE A O 1
ATOM 607 N N . PRO A 1 72 ? 9.491 -4.575 -17.692 1.00 93.75 72 PRO A N 1
ATOM 608 C CA . PRO A 1 72 ? 9.110 -5.867 -18.252 1.00 93.75 72 PRO A CA 1
ATOM 609 C C . PRO A 1 72 ? 10.126 -6.967 -17.942 1.00 93.75 72 PRO A C 1
ATOM 611 O O . PRO A 1 72 ? 11.332 -6.784 -18.117 1.00 93.75 72 PRO A O 1
ATOM 614 N N . TYR A 1 73 ? 9.642 -8.155 -17.570 1.00 91.56 73 TYR A N 1
ATOM 615 C CA . TYR A 1 73 ? 10.493 -9.299 -17.213 1.00 91.56 73 TYR A CA 1
ATOM 616 C C . TYR A 1 73 ? 11.453 -9.746 -18.322 1.00 91.56 73 TYR A C 1
ATOM 618 O O . TYR A 1 73 ? 12.484 -10.347 -18.024 1.00 91.56 73 TYR A O 1
ATOM 626 N N . ASP A 1 74 ? 11.133 -9.493 -19.591 1.00 94.06 74 ASP A N 1
ATOM 627 C CA . ASP A 1 74 ? 12.001 -9.853 -20.720 1.00 94.06 74 ASP A CA 1
ATOM 628 C C . ASP A 1 74 ? 13.208 -8.913 -20.855 1.00 94.06 74 ASP A C 1
ATOM 630 O O . ASP A 1 74 ? 14.247 -9.321 -21.375 1.00 94.06 74 ASP A O 1
ATOM 634 N N . GLU A 1 75 ? 13.100 -7.694 -20.326 1.00 96.56 75 GLU A N 1
ATOM 635 C CA . GLU A 1 75 ? 14.117 -6.642 -20.412 1.00 96.56 75 GLU A CA 1
ATOM 636 C C . GLU A 1 75 ? 14.852 -6.427 -19.083 1.00 96.56 75 GLU A C 1
ATOM 638 O O . GLU A 1 75 ? 16.007 -5.997 -19.079 1.00 96.56 75 GLU A O 1
ATOM 643 N N . TYR A 1 76 ? 14.221 -6.776 -17.958 1.00 97.00 76 TYR A N 1
ATOM 644 C CA . TYR A 1 76 ? 14.714 -6.474 -16.618 1.00 97.00 76 TYR A CA 1
ATOM 645 C C . TYR A 1 76 ? 14.764 -7.694 -15.691 1.00 97.00 76 TYR A C 1
ATOM 647 O O . TYR A 1 76 ? 14.069 -8.693 -15.884 1.00 97.00 76 TYR A O 1
ATOM 655 N N . TYR A 1 77 ? 15.602 -7.607 -14.658 1.00 94.88 77 TYR A N 1
ATOM 656 C CA . TYR A 1 77 ? 15.656 -8.563 -13.550 1.00 94.88 77 TYR A CA 1
ATOM 657 C C . TYR A 1 77 ? 15.798 -7.833 -12.207 1.00 94.88 77 TYR A C 1
ATOM 659 O O . TYR A 1 77 ? 16.329 -6.725 -12.149 1.00 94.88 77 TYR A O 1
ATOM 667 N N . ILE A 1 78 ? 15.290 -8.441 -11.131 1.00 93.25 78 ILE A N 1
ATOM 668 C CA . ILE A 1 78 ? 15.192 -7.808 -9.802 1.00 93.25 78 ILE A CA 1
ATOM 669 C C . ILE A 1 78 ? 16.389 -8.170 -8.916 1.00 93.25 78 ILE A C 1
ATOM 671 O O . ILE A 1 78 ? 16.944 -7.308 -8.241 1.00 93.25 78 ILE A O 1
ATOM 675 N N . PHE A 1 79 ? 16.797 -9.440 -8.913 1.00 91.25 79 PHE A N 1
ATOM 676 C CA . PHE A 1 79 ? 17.786 -9.942 -7.965 1.00 91.25 79 PHE A CA 1
ATOM 677 C C . PHE A 1 79 ? 19.205 -9.794 -8.511 1.00 91.25 79 PHE A C 1
ATOM 679 O O . PHE A 1 79 ? 19.556 -10.404 -9.521 1.00 91.25 79 PHE A O 1
ATOM 686 N N . GLU A 1 80 ? 20.071 -9.061 -7.811 1.00 88.81 80 GLU A N 1
ATOM 687 C CA . GLU A 1 80 ? 21.468 -8.889 -8.236 1.00 88.81 80 GLU A CA 1
ATOM 688 C C . GLU A 1 80 ? 22.207 -10.232 -8.390 1.00 88.81 80 GLU A C 1
ATOM 690 O O . GLU A 1 80 ? 22.986 -10.410 -9.329 1.00 88.81 80 GLU A O 1
ATOM 695 N N . ALA A 1 81 ? 21.884 -11.212 -7.540 1.00 91.19 81 ALA A N 1
ATOM 696 C CA . ALA A 1 81 ? 22.420 -12.572 -7.603 1.00 91.19 81 ALA A CA 1
ATOM 697 C C . ALA A 1 81 ? 22.145 -13.289 -8.943 1.00 91.19 81 ALA A C 1
ATOM 699 O O . ALA A 1 81 ? 22.850 -14.230 -9.298 1.00 91.19 81 ALA A O 1
ATOM 700 N N . GLU A 1 82 ? 21.154 -12.840 -9.716 1.00 90.81 82 GLU A N 1
ATOM 701 C CA . GLU A 1 82 ? 20.786 -13.420 -11.009 1.00 90.81 82 GLU A CA 1
ATOM 702 C C . GLU A 1 82 ? 21.507 -12.768 -12.201 1.00 90.81 82 GLU A C 1
ATOM 704 O O . GLU A 1 82 ? 21.234 -13.099 -13.357 1.00 90.81 82 GLU A O 1
ATOM 709 N N . LYS A 1 83 ? 22.453 -11.854 -11.962 1.00 91.38 83 LYS A N 1
ATOM 710 C CA . LYS A 1 83 ? 23.178 -11.138 -13.024 1.00 91.38 83 LYS A CA 1
ATOM 711 C C . LYS A 1 83 ? 23.820 -12.069 -14.057 1.00 91.38 83 LYS A C 1
ATOM 713 O O . LYS A 1 83 ? 23.762 -11.801 -15.257 1.00 91.38 83 LYS A O 1
ATOM 718 N N . ASP A 1 84 ? 24.396 -13.182 -13.609 1.00 91.38 84 ASP A N 1
ATOM 719 C CA . ASP A 1 84 ? 25.099 -14.121 -14.490 1.00 91.38 84 ASP A CA 1
ATOM 720 C C . ASP A 1 84 ? 24.163 -14.934 -15.392 1.00 91.38 84 ASP A C 1
ATOM 722 O O . ASP A 1 84 ? 24.587 -15.393 -16.457 1.00 91.38 84 ASP A O 1
ATOM 726 N N . ILE A 1 85 ? 22.893 -15.090 -15.006 1.00 93.44 85 ILE A N 1
ATOM 727 C CA . ILE A 1 85 ? 21.870 -15.762 -15.819 1.00 93.44 85 ILE A CA 1
ATOM 728 C C . ILE A 1 85 ? 21.062 -14.769 -16.671 1.00 93.44 85 ILE A C 1
ATOM 730 O O . ILE A 1 85 ? 20.545 -15.148 -17.718 1.00 93.44 85 ILE A O 1
ATOM 734 N N . ASN A 1 86 ? 21.038 -13.486 -16.295 1.00 92.88 86 ASN A N 1
ATOM 735 C CA . ASN A 1 86 ? 20.305 -12.408 -16.968 1.00 92.88 86 ASN A CA 1
ATOM 736 C C . ASN A 1 86 ? 21.222 -11.439 -17.747 1.00 92.88 86 ASN A C 1
ATOM 738 O O . ASN A 1 86 ? 21.006 -10.231 -17.758 1.00 92.88 86 ASN A O 1
ATOM 742 N N . LYS A 1 87 ? 22.236 -11.957 -18.456 1.00 89.69 87 LYS A N 1
ATOM 743 C CA . LYS A 1 87 ? 23.293 -11.150 -19.116 1.00 89.69 87 LYS A CA 1
ATOM 744 C C . LYS A 1 87 ? 22.810 -10.099 -20.125 1.00 89.69 87 LYS A C 1
ATOM 746 O O . LYS A 1 87 ? 23.542 -9.153 -20.396 1.00 89.69 87 LYS A O 1
ATOM 751 N N . ASN A 1 88 ? 21.623 -10.287 -20.701 1.00 94.00 88 ASN A N 1
ATOM 752 C CA . ASN A 1 88 ? 21.043 -9.393 -21.710 1.00 94.00 88 ASN A CA 1
ATOM 753 C C . ASN A 1 88 ? 19.950 -8.474 -21.143 1.00 94.00 88 ASN A C 1
ATOM 755 O O . ASN A 1 88 ? 19.291 -7.785 -21.915 1.00 94.00 88 ASN A O 1
ATOM 759 N N . LYS A 1 89 ? 19.734 -8.499 -19.826 1.00 95.94 89 LYS A N 1
ATOM 760 C CA . LYS A 1 89 ? 18.712 -7.712 -19.139 1.00 95.94 89 LYS A CA 1
ATOM 761 C C . LYS A 1 89 ? 19.358 -6.662 -18.244 1.00 95.94 89 LYS A C 1
ATOM 763 O O . LYS A 1 89 ? 20.525 -6.777 -17.867 1.00 95.94 89 LYS A O 1
ATOM 768 N N . SER A 1 90 ? 18.584 -5.654 -17.874 1.00 96.62 90 SER A N 1
ATOM 769 C CA . SER A 1 90 ? 18.998 -4.609 -16.942 1.00 96.62 90 SER A CA 1
ATOM 770 C C . SER A 1 90 ? 18.540 -4.920 -15.515 1.00 96.62 90 SER A C 1
ATOM 772 O O . SER A 1 90 ? 17.418 -5.370 -15.297 1.00 96.62 90 SER A O 1
ATOM 774 N N . LEU A 1 91 ? 19.406 -4.669 -14.530 1.00 96.06 91 LEU A N 1
ATOM 775 C CA . LEU A 1 91 ? 19.017 -4.726 -13.120 1.00 96.06 91 LEU A CA 1
ATOM 776 C C . LEU A 1 91 ? 18.066 -3.564 -12.820 1.00 96.06 91 LEU A C 1
ATOM 778 O O . LEU A 1 91 ? 18.352 -2.426 -13.201 1.00 96.06 91 LEU A O 1
ATOM 782 N N . ILE A 1 92 ? 16.964 -3.837 -12.129 1.00 96.25 92 ILE A N 1
ATOM 783 C CA . ILE A 1 92 ? 16.052 -2.788 -11.670 1.00 96.25 92 ILE A CA 1
ATOM 784 C C . ILE A 1 92 ? 16.706 -2.024 -10.510 1.00 96.25 92 ILE A C 1
ATOM 786 O O . ILE A 1 92 ? 17.189 -2.658 -9.568 1.00 96.25 92 ILE A O 1
ATOM 790 N N . PRO A 1 93 ? 16.696 -0.677 -10.514 1.00 95.25 93 PRO A N 1
ATOM 791 C CA . PRO A 1 93 ? 17.122 0.118 -9.366 1.00 95.25 93 PRO A CA 1
ATOM 792 C C . PRO A 1 93 ? 16.046 0.075 -8.265 1.00 95.25 93 PRO A C 1
ATOM 794 O O . PRO A 1 93 ? 15.327 1.043 -8.039 1.00 95.25 93 PRO A O 1
ATOM 797 N N . VAL A 1 94 ? 15.921 -1.079 -7.596 1.00 94.12 94 VAL A N 1
ATOM 798 C CA . VAL A 1 94 ? 14.846 -1.411 -6.637 1.00 94.12 94 VAL A CA 1
ATOM 799 C C . VAL A 1 94 ? 14.603 -0.292 -5.625 1.00 94.12 94 VAL A C 1
ATOM 801 O O . VAL A 1 94 ? 13.464 0.135 -5.462 1.00 94.12 94 VAL A O 1
ATOM 804 N N . ASN A 1 95 ? 15.662 0.219 -4.992 1.00 93.88 95 ASN A N 1
ATOM 805 C CA . ASN A 1 95 ? 15.537 1.236 -3.946 1.00 93.88 95 ASN A CA 1
ATOM 806 C C . ASN A 1 95 ? 14.952 2.550 -4.477 1.00 93.88 95 ASN A C 1
ATOM 808 O O . ASN A 1 95 ? 14.041 3.093 -3.865 1.00 93.88 95 ASN A O 1
ATOM 812 N N . GLU A 1 96 ? 15.429 3.034 -5.626 1.00 95.75 96 GLU A N 1
ATOM 813 C CA . GLU A 1 96 ? 14.952 4.291 -6.222 1.00 95.75 96 GLU A CA 1
ATOM 814 C C . GLU A 1 96 ? 13.490 4.175 -6.673 1.00 95.75 96 GLU A C 1
ATOM 816 O O . GLU A 1 96 ? 12.693 5.097 -6.495 1.00 95.75 96 GLU A O 1
ATOM 821 N N . VAL A 1 97 ? 13.124 3.022 -7.243 1.00 95.00 97 VAL A N 1
ATOM 822 C CA . VAL A 1 97 ? 11.751 2.753 -7.685 1.00 95.00 97 VAL A CA 1
ATOM 823 C C . VAL A 1 97 ? 10.813 2.668 -6.485 1.00 95.00 97 VAL A C 1
ATOM 825 O O . VAL A 1 97 ? 9.774 3.324 -6.486 1.00 95.00 97 VAL A O 1
ATOM 828 N N . LEU A 1 98 ? 11.174 1.905 -5.450 1.00 95.44 98 LEU A N 1
ATOM 829 C CA . LEU A 1 98 ? 10.347 1.782 -4.251 1.00 95.44 98 LEU A CA 1
ATOM 830 C C . LEU A 1 98 ? 10.244 3.105 -3.491 1.00 95.44 98 LEU A C 1
ATOM 832 O O . LEU A 1 98 ? 9.147 3.455 -3.083 1.00 95.44 98 LEU A O 1
ATOM 836 N N . GLU A 1 99 ? 11.319 3.886 -3.366 1.00 96.38 99 GLU A N 1
ATOM 837 C CA . GLU A 1 99 ? 11.258 5.216 -2.743 1.00 96.38 99 GLU A CA 1
ATOM 838 C C . GLU A 1 99 ? 10.250 6.124 -3.465 1.00 96.38 99 GLU A C 1
ATOM 840 O O . GLU A 1 99 ? 9.418 6.779 -2.831 1.00 96.38 99 GLU A O 1
ATOM 845 N N . ARG A 1 100 ? 10.258 6.107 -4.804 1.00 95.44 100 ARG A N 1
ATOM 846 C CA . ARG A 1 100 ? 9.299 6.859 -5.619 1.00 95.44 100 ARG A CA 1
ATOM 847 C C . ARG A 1 100 ? 7.860 6.387 -5.404 1.00 95.44 100 ARG A C 1
ATOM 849 O O . ARG A 1 100 ? 6.976 7.225 -5.239 1.00 95.44 100 ARG A O 1
ATOM 856 N N . GLU A 1 101 ? 7.602 5.080 -5.432 1.00 95.19 101 GLU A N 1
ATOM 857 C CA . GLU A 1 101 ? 6.242 4.548 -5.254 1.00 95.19 101 GLU A CA 1
ATOM 858 C C . GLU A 1 101 ? 5.737 4.706 -3.809 1.00 95.19 101 GLU A C 1
ATOM 860 O O . GLU A 1 101 ? 4.563 5.012 -3.598 1.00 95.19 101 GLU A O 1
ATOM 865 N N . ASN A 1 102 ? 6.617 4.592 -2.813 1.00 96.75 102 ASN A N 1
ATOM 866 C CA . ASN A 1 102 ? 6.291 4.823 -1.405 1.00 96.75 102 ASN A CA 1
ATOM 867 C C . ASN A 1 102 ? 5.871 6.269 -1.180 1.00 96.75 102 ASN A C 1
ATOM 869 O O . ASN A 1 102 ? 4.819 6.519 -0.593 1.00 96.75 102 ASN A O 1
ATOM 873 N N . LYS A 1 103 ? 6.619 7.220 -1.751 1.00 96.75 103 LYS A N 1
ATOM 874 C CA . LYS A 1 103 ? 6.274 8.639 -1.687 1.00 96.75 103 LYS A CA 1
ATOM 875 C C . LYS A 1 103 ? 4.876 8.925 -2.235 1.00 96.75 103 LYS A C 1
ATOM 877 O O . LYS A 1 103 ? 4.166 9.757 -1.687 1.00 96.75 103 LYS A O 1
ATOM 882 N N . ILE A 1 104 ? 4.454 8.232 -3.292 1.00 95.56 104 ILE A N 1
ATOM 883 C CA . ILE A 1 104 ? 3.101 8.378 -3.844 1.00 95.56 104 ILE A CA 1
ATOM 884 C C . ILE A 1 104 ? 2.040 7.933 -2.827 1.00 95.56 104 ILE A C 1
ATOM 886 O O . ILE A 1 104 ? 1.015 8.604 -2.690 1.00 95.56 104 ILE A O 1
ATOM 890 N N . MET A 1 105 ? 2.266 6.815 -2.129 1.00 97.25 105 MET A N 1
ATOM 891 C CA . MET A 1 105 ? 1.342 6.312 -1.106 1.00 97.25 105 MET A CA 1
ATOM 892 C C . MET A 1 105 ? 1.292 7.241 0.115 1.00 97.25 105 MET A C 1
ATOM 894 O O . MET A 1 105 ? 0.206 7.574 0.591 1.00 97.25 105 MET A O 1
ATOM 898 N N . GLU A 1 106 ? 2.447 7.719 0.577 1.00 97.56 106 GLU A N 1
ATOM 899 C CA . GLU A 1 106 ? 2.554 8.701 1.663 1.00 97.56 106 GLU A CA 1
ATOM 900 C C . GLU A 1 106 ? 1.869 10.021 1.297 1.00 97.56 106 GLU A C 1
ATOM 902 O O . GLU A 1 106 ? 1.050 10.536 2.060 1.00 97.56 106 GLU A O 1
ATOM 907 N N . ASP A 1 107 ? 2.133 10.542 0.094 1.00 97.44 107 ASP A N 1
ATOM 908 C CA . ASP A 1 107 ? 1.499 11.756 -0.414 1.00 97.44 107 ASP A CA 1
ATOM 909 C C . ASP A 1 107 ? -0.021 11.570 -0.520 1.00 97.44 107 ASP A C 1
ATOM 911 O O . ASP A 1 107 ? -0.749 12.551 -0.371 1.00 97.44 107 ASP A O 1
ATOM 915 N N . ALA A 1 108 ? -0.512 10.343 -0.748 1.00 96.75 108 ALA A N 1
ATOM 916 C CA . ALA A 1 108 ? -1.930 9.973 -0.735 1.00 96.75 108 ALA A CA 1
ATOM 917 C C . ALA A 1 108 ? -2.541 9.820 0.672 1.00 96.75 108 ALA A C 1
ATOM 919 O O . ALA A 1 108 ? -3.761 9.693 0.794 1.00 96.75 108 ALA A O 1
ATOM 920 N N . GLY A 1 109 ? -1.723 9.878 1.724 1.00 97.94 109 GLY A N 1
ATOM 921 C CA . GLY A 1 109 ? -2.142 9.781 3.121 1.00 97.94 109 GLY A CA 1
ATOM 922 C C . GLY A 1 109 ? -2.133 8.365 3.695 1.00 97.94 109 GLY A C 1
ATOM 923 O O . GLY A 1 109 ? -2.715 8.151 4.755 1.00 97.94 109 GLY A O 1
ATOM 924 N N . PHE A 1 110 ? -1.510 7.398 3.021 1.00 98.62 110 PHE A N 1
ATOM 925 C CA . PHE A 1 110 ? -1.312 6.056 3.567 1.00 98.62 110 PHE A CA 1
ATOM 926 C C . PHE A 1 110 ? -0.091 6.009 4.491 1.00 98.62 110 PHE A C 1
ATOM 928 O O . PHE A 1 110 ? 0.852 6.784 4.344 1.00 98.62 110 PHE A O 1
ATOM 935 N N . VAL A 1 111 ? -0.104 5.061 5.425 1.00 98.62 111 VAL A N 1
ATOM 936 C CA . VAL A 1 111 ? 0.978 4.811 6.381 1.00 98.62 111 VAL A CA 1
ATOM 937 C C . VAL A 1 111 ? 1.715 3.534 5.995 1.00 98.62 111 VAL A C 1
ATOM 939 O O . VAL A 1 111 ? 1.083 2.490 5.815 1.00 98.62 111 VAL A O 1
ATOM 942 N N . ASP A 1 112 ? 3.040 3.625 5.870 1.00 98.38 112 ASP A N 1
ATOM 943 C CA . ASP A 1 112 ? 3.929 2.477 5.671 1.00 98.38 112 ASP A CA 1
ATOM 944 C C . ASP A 1 112 ? 3.917 1.582 6.922 1.00 98.38 112 ASP A C 1
ATOM 946 O O . ASP A 1 112 ? 4.221 2.024 8.032 1.00 98.38 112 ASP A O 1
ATOM 950 N N . VAL A 1 113 ? 3.557 0.313 6.738 1.00 98.12 113 VAL A N 1
ATOM 951 C CA . VAL A 1 113 ? 3.568 -0.725 7.781 1.00 98.12 113 VAL A CA 1
ATOM 952 C C . VAL A 1 113 ? 4.501 -1.886 7.428 1.00 98.12 113 VAL A C 1
ATOM 954 O O . VAL A 1 113 ? 4.443 -2.964 8.025 1.00 98.12 113 VAL A O 1
ATOM 957 N N . ASN A 1 114 ? 5.382 -1.700 6.450 1.00 96.94 114 ASN A N 1
ATOM 958 C CA . ASN A 1 114 ? 6.253 -2.741 5.930 1.00 96.94 114 ASN A CA 1
ATOM 959 C C . ASN A 1 114 ? 7.310 -3.208 6.935 1.00 96.94 114 ASN A C 1
ATOM 961 O O . ASN A 1 114 ? 7.754 -4.346 6.846 1.00 96.94 114 ASN A O 1
ATOM 965 N N . ASN A 1 115 ? 7.644 -2.395 7.939 1.00 94.31 115 ASN A N 1
ATOM 966 C CA . ASN A 1 115 ? 8.463 -2.838 9.073 1.00 94.31 115 ASN A CA 1
ATOM 967 C C . ASN A 1 115 ? 7.808 -3.983 9.868 1.00 94.31 115 ASN A C 1
ATOM 969 O O . ASN A 1 115 ? 8.515 -4.745 10.520 1.00 94.31 115 ASN A O 1
ATOM 973 N N . TYR A 1 116 ? 6.476 -4.109 9.817 1.00 95.25 116 TYR A N 1
ATOM 974 C CA . TYR A 1 116 ? 5.755 -5.246 10.390 1.00 95.25 116 TYR A CA 1
ATOM 975 C C . TYR A 1 116 ? 5.657 -6.408 9.393 1.00 95.25 116 TYR A C 1
ATOM 977 O O . TYR A 1 116 ? 5.948 -7.548 9.737 1.00 95.25 116 TYR A O 1
ATOM 985 N N . VAL A 1 117 ? 5.229 -6.116 8.159 1.00 94.56 117 VAL A N 1
ATOM 986 C CA . VAL A 1 117 ? 4.897 -7.135 7.141 1.00 94.56 117 VAL A CA 1
ATOM 987 C C . VAL A 1 117 ? 6.143 -7.791 6.532 1.00 94.56 117 VAL A C 1
ATOM 989 O O . VAL A 1 117 ? 6.117 -8.961 6.160 1.00 94.56 117 VAL A O 1
ATOM 992 N N . GLY A 1 118 ? 7.243 -7.045 6.414 1.00 93.69 118 GLY A N 1
ATOM 993 C CA . GLY A 1 118 ? 8.544 -7.559 5.991 1.00 93.69 118 GLY A CA 1
ATOM 994 C C . GLY A 1 118 ? 8.670 -7.865 4.497 1.00 93.69 118 GLY A C 1
ATOM 995 O O . GLY A 1 118 ? 9.364 -8.813 4.131 1.00 93.69 118 GLY A O 1
ATOM 996 N N . TYR A 1 119 ? 8.011 -7.110 3.609 1.00 94.62 119 TYR A N 1
ATOM 997 C CA . TYR A 1 119 ? 8.257 -7.271 2.174 1.00 94.62 119 TYR A CA 1
ATOM 998 C C . TYR A 1 119 ? 9.586 -6.646 1.740 1.00 94.62 119 TYR A C 1
ATOM 1000 O O . TYR A 1 119 ? 9.958 -5.568 2.192 1.00 94.62 119 TYR A O 1
ATOM 1008 N N . GLU A 1 120 ? 10.270 -7.320 0.814 1.00 90.19 120 GLU A N 1
ATOM 1009 C CA . GLU A 1 120 ? 11.591 -6.911 0.315 1.00 90.19 120 GLU A CA 1
ATOM 1010 C C . GLU A 1 120 ? 11.515 -6.097 -0.993 1.00 90.19 120 GLU A C 1
ATOM 1012 O O . GLU A 1 120 ? 12.209 -5.100 -1.139 1.00 90.19 120 GLU A O 1
ATOM 1017 N N . TYR A 1 121 ? 10.633 -6.474 -1.931 1.00 91.94 121 TYR A N 1
ATOM 1018 C CA . TYR A 1 121 ? 10.523 -5.860 -3.276 1.00 91.94 121 TYR A CA 1
ATOM 1019 C C . TYR A 1 121 ? 9.195 -5.129 -3.517 1.00 91.94 121 TYR A C 1
ATOM 1021 O O . TYR A 1 121 ? 8.753 -4.933 -4.650 1.00 91.94 121 TYR A O 1
ATOM 1029 N N . LYS A 1 122 ? 8.517 -4.794 -2.426 1.00 94.75 122 LYS A N 1
ATOM 1030 C CA . LYS A 1 122 ? 7.277 -4.022 -2.364 1.00 94.75 122 LYS A CA 1
ATOM 1031 C C . LYS A 1 122 ? 7.124 -3.499 -0.942 1.00 94.75 122 LYS A C 1
ATOM 1033 O O . LYS A 1 122 ? 7.795 -3.991 -0.040 1.00 94.75 122 LYS A O 1
ATOM 1038 N N . THR A 1 123 ? 6.209 -2.567 -0.735 1.00 97.38 123 THR A N 1
ATOM 1039 C CA . THR A 1 123 ? 5.981 -1.950 0.575 1.00 97.38 123 THR A CA 1
ATOM 1040 C C . THR A 1 123 ? 4.495 -1.995 0.903 1.00 97.38 123 THR A C 1
ATOM 1042 O O . THR A 1 123 ? 3.657 -1.727 0.042 1.00 97.38 123 THR A O 1
ATOM 1045 N N . ALA A 1 124 ? 4.162 -2.414 2.123 1.00 98.06 124 ALA A N 1
ATOM 1046 C CA . ALA A 1 124 ? 2.792 -2.544 2.606 1.00 98.06 124 ALA A CA 1
ATOM 1047 C C . ALA A 1 124 ? 2.286 -1.237 3.228 1.00 98.06 124 ALA A C 1
ATOM 1049 O O . ALA A 1 124 ? 2.974 -0.636 4.049 1.00 98.06 124 ALA A O 1
ATOM 1050 N N . PHE A 1 125 ? 1.062 -0.841 2.879 1.00 98.69 125 PHE A N 1
ATOM 1051 C CA . PHE A 1 125 ? 0.463 0.422 3.306 1.00 98.69 125 PHE A CA 1
ATOM 1052 C C . PHE A 1 125 ? -0.965 0.241 3.825 1.00 98.69 125 PHE A C 1
ATOM 1054 O O . PHE A 1 125 ? -1.740 -0.549 3.277 1.00 98.69 125 PHE A O 1
ATOM 1061 N N . ILE A 1 126 ? -1.329 1.020 4.845 1.00 98.69 126 ILE A N 1
ATOM 1062 C CA . ILE A 1 126 ? -2.685 1.090 5.410 1.00 98.69 126 ILE A CA 1
ATOM 1063 C C . ILE A 1 126 ? -3.170 2.540 5.391 1.00 98.69 126 ILE A C 1
ATOM 1065 O O . ILE A 1 126 ? -2.418 3.451 5.734 1.00 98.69 126 ILE A O 1
ATOM 1069 N N . TYR A 1 127 ? -4.426 2.767 5.006 1.00 98.62 127 TYR A N 1
ATOM 1070 C CA . TYR A 1 127 ? -5.047 4.083 5.159 1.00 98.62 127 TYR A CA 1
ATOM 1071 C C . TYR A 1 127 ? -5.497 4.297 6.616 1.00 98.62 127 TYR A C 1
ATOM 1073 O O . TYR A 1 127 ? -6.211 3.442 7.141 1.00 98.62 127 TYR A O 1
ATOM 1081 N N . PRO A 1 128 ? -5.140 5.409 7.281 1.00 98.31 128 PRO A N 1
ATOM 1082 C CA . PRO A 1 128 ? -5.358 5.604 8.716 1.00 98.31 128 PRO A CA 1
ATOM 1083 C C . PRO A 1 128 ? -6.766 6.138 9.050 1.00 98.31 128 PRO A C 1
ATOM 1085 O O . PRO A 1 128 ? -6.915 7.152 9.729 1.00 98.31 128 PRO A O 1
ATOM 1088 N N . ASN A 1 129 ? -7.813 5.462 8.575 1.00 97.19 129 ASN A N 1
ATOM 1089 C CA . ASN A 1 129 ? -9.183 5.666 9.068 1.00 97.19 129 ASN A CA 1
ATOM 1090 C C . ASN A 1 129 ? -9.382 4.970 10.434 1.00 97.19 129 ASN A C 1
ATOM 1092 O O . ASN A 1 129 ? -8.435 4.395 10.973 1.00 97.19 129 ASN A O 1
ATOM 1096 N N . GLU A 1 130 ? -10.584 4.989 11.023 1.00 97.06 130 GLU A N 1
ATOM 1097 C CA . GLU A 1 130 ? -10.793 4.444 12.382 1.00 97.06 130 GLU A CA 1
ATOM 1098 C C . GLU A 1 130 ? -10.283 2.997 12.564 1.00 97.06 130 GLU A C 1
ATOM 1100 O O . GLU A 1 130 ? -9.610 2.693 13.556 1.00 97.06 130 GLU A O 1
ATOM 1105 N N . ILE A 1 131 ? -10.586 2.086 11.632 1.00 96.94 131 ILE A N 1
ATOM 1106 C CA . ILE A 1 131 ? -10.084 0.703 11.701 1.00 96.94 131 ILE A CA 1
ATOM 1107 C C . ILE A 1 131 ? -8.612 0.614 11.304 1.00 96.94 131 ILE A C 1
ATOM 1109 O O . ILE A 1 131 ? -7.855 -0.096 11.968 1.00 96.94 131 ILE A O 1
ATOM 1113 N N . GLY A 1 132 ? -8.189 1.336 10.268 1.00 98.12 132 GLY A N 1
ATOM 1114 C CA . GLY A 1 132 ? -6.799 1.364 9.824 1.00 98.12 132 GLY A CA 1
ATOM 1115 C C . GLY A 1 132 ? -5.841 1.804 10.924 1.00 98.12 132 GLY A C 1
ATOM 1116 O O . GLY A 1 132 ? -4.842 1.128 11.167 1.00 98.12 132 GLY A O 1
ATOM 1117 N N . GLN A 1 133 ? -6.190 2.857 11.665 1.00 98.31 133 GLN A N 1
ATOM 1118 C CA . GLN A 1 133 ? -5.389 3.351 12.781 1.00 98.31 133 GLN A CA 1
ATOM 1119 C C . GLN A 1 133 ? -5.234 2.295 13.881 1.00 98.31 133 GLN A C 1
ATOM 1121 O O . GLN A 1 133 ? -4.122 2.062 14.344 1.00 98.31 133 GLN A O 1
ATOM 1126 N N . LYS A 1 134 ? -6.307 1.572 14.238 1.00 97.25 134 LYS A N 1
ATOM 1127 C CA . LYS A 1 134 ? -6.231 0.477 15.227 1.00 97.25 134 LYS A CA 1
ATOM 1128 C C . LYS A 1 134 ? -5.257 -0.620 14.794 1.00 97.25 134 LYS A C 1
ATOM 1130 O O . LYS A 1 134 ? -4.520 -1.152 15.625 1.00 97.25 134 LYS A O 1
ATOM 1135 N N . VAL A 1 135 ? -5.247 -0.969 13.505 1.00 98.00 135 VAL A N 1
ATOM 1136 C CA . VAL A 1 135 ? -4.317 -1.970 12.957 1.00 98.00 135 VAL A CA 1
ATOM 1137 C C . VAL A 1 135 ? -2.878 -1.460 13.014 1.00 98.00 135 VAL A C 1
ATOM 1139 O O . VAL A 1 135 ? -2.010 -2.181 13.501 1.00 98.00 135 VAL A O 1
ATOM 1142 N N . ILE A 1 136 ? -2.640 -0.224 12.566 1.00 98.44 136 ILE A N 1
ATOM 1143 C CA . ILE A 1 136 ? -1.322 0.427 12.590 1.00 98.44 136 ILE A CA 1
ATOM 1144 C C . ILE A 1 136 ? -0.769 0.466 14.020 1.00 98.44 136 ILE A C 1
ATOM 1146 O O . ILE A 1 136 ? 0.363 0.046 14.255 1.00 98.44 136 ILE A O 1
ATOM 1150 N N . ASP A 1 137 ? -1.576 0.905 14.986 1.00 97.88 137 ASP A N 1
ATOM 1151 C CA . ASP A 1 137 ? -1.177 0.979 16.393 1.00 97.88 137 ASP A CA 1
ATOM 1152 C C . ASP A 1 137 ? -0.808 -0.408 16.934 1.00 97.88 137 ASP A C 1
ATOM 1154 O O . ASP A 1 137 ? 0.260 -0.584 17.519 1.00 97.88 137 ASP A O 1
ATOM 1158 N N . THR A 1 138 ? -1.630 -1.422 16.648 1.00 97.12 138 THR A N 1
ATOM 1159 C CA . THR A 1 138 ? -1.372 -2.809 17.070 1.00 97.12 138 THR A CA 1
ATOM 1160 C C . THR A 1 138 ? -0.079 -3.365 16.457 1.00 97.12 138 THR A C 1
ATOM 1162 O O . THR A 1 138 ? 0.691 -4.050 17.135 1.00 97.12 138 THR A O 1
ATOM 1165 N N . MET A 1 139 ? 0.191 -3.075 15.180 1.00 96.81 139 MET A N 1
ATOM 1166 C CA . MET A 1 139 ? 1.441 -3.458 14.510 1.00 96.81 139 MET A CA 1
ATOM 1167 C C . MET A 1 139 ? 2.653 -2.793 15.171 1.00 96.81 139 MET A C 1
ATOM 1169 O O . MET A 1 139 ? 3.637 -3.467 15.483 1.00 96.81 139 MET A O 1
ATOM 1173 N N . ASN A 1 140 ? 2.563 -1.492 15.446 1.00 95.75 140 ASN A N 1
ATOM 1174 C CA . ASN A 1 140 ? 3.628 -0.730 16.093 1.00 95.75 140 ASN A CA 1
ATOM 1175 C C . ASN A 1 140 ? 3.907 -1.223 17.519 1.00 95.75 140 ASN A C 1
ATOM 1177 O O . ASN A 1 140 ? 5.067 -1.404 17.892 1.00 95.75 140 ASN A O 1
ATOM 1181 N N . GLU A 1 141 ? 2.868 -1.509 18.307 1.00 95.31 141 GLU A N 1
ATOM 1182 C CA . GLU A 1 141 ? 3.009 -2.095 19.645 1.00 95.31 141 GLU A CA 1
ATOM 1183 C C . GLU A 1 141 ? 3.755 -3.434 19.609 1.00 95.31 141 GLU A C 1
ATOM 1185 O O . GLU A 1 141 ? 4.613 -3.694 20.456 1.00 95.31 141 GLU A O 1
ATOM 1190 N N . ARG A 1 142 ? 3.467 -4.274 18.609 1.00 93.56 142 ARG A N 1
ATOM 1191 C CA . ARG A 1 142 ? 4.138 -5.565 18.431 1.00 93.56 142 ARG A CA 1
ATOM 1192 C C . ARG A 1 142 ? 5.603 -5.413 18.059 1.00 93.56 142 ARG A C 1
ATOM 1194 O O . ARG A 1 142 ? 6.427 -6.079 18.677 1.00 93.56 142 ARG A O 1
ATOM 1201 N N . ILE A 1 143 ? 5.935 -4.529 17.117 1.00 92.44 143 ILE A N 1
ATOM 1202 C CA . ILE A 1 143 ? 7.334 -4.233 16.768 1.00 92.44 143 ILE A CA 1
ATOM 1203 C C . ILE A 1 143 ? 8.099 -3.782 18.017 1.00 92.44 143 ILE A C 1
ATOM 1205 O O . ILE A 1 143 ? 9.151 -4.332 18.330 1.00 92.44 143 ILE A O 1
ATOM 1209 N N . LEU A 1 144 ? 7.534 -2.841 18.780 1.00 91.69 144 LEU A N 1
ATOM 1210 C CA . LEU A 1 144 ? 8.156 -2.333 20.004 1.00 91.69 144 LEU A CA 1
ATOM 1211 C C . LEU A 1 144 ? 8.346 -3.418 21.072 1.00 91.69 144 LEU A C 1
ATOM 1213 O O . LEU A 1 144 ? 9.335 -3.382 21.806 1.00 91.69 144 LEU A O 1
ATOM 1217 N N . ALA A 1 145 ? 7.409 -4.361 21.193 1.00 90.12 145 ALA A N 1
ATOM 1218 C CA . ALA A 1 145 ? 7.548 -5.494 22.104 1.00 90.12 145 ALA A CA 1
ATOM 1219 C C . ALA A 1 145 ? 8.716 -6.404 21.689 1.00 90.12 145 ALA A C 1
ATOM 1221 O O . ALA A 1 145 ? 9.563 -6.708 22.527 1.00 90.12 145 ALA A O 1
ATOM 1222 N N . PHE A 1 146 ? 8.816 -6.744 20.399 1.00 84.69 146 PHE A N 1
ATOM 1223 C CA . PHE A 1 146 ? 9.914 -7.559 19.872 1.00 84.69 146 PHE A CA 1
ATOM 1224 C C . PHE A 1 146 ? 11.284 -6.898 20.057 1.00 84.69 146 PHE A C 1
ATOM 1226 O O . PHE A 1 146 ? 12.223 -7.572 20.484 1.00 84.69 146 PHE A O 1
ATOM 1233 N N . SER A 1 147 ? 11.402 -5.589 19.800 1.00 84.12 147 SER A N 1
ATOM 1234 C CA . SER A 1 147 ? 12.655 -4.850 20.016 1.00 84.12 147 SER A CA 1
ATOM 1235 C C . SER A 1 147 ? 13.114 -4.921 21.476 1.00 84.12 147 SER A C 1
ATOM 1237 O O . SER A 1 147 ? 14.278 -5.200 21.744 1.00 84.12 147 SER A O 1
ATOM 1239 N N . LYS A 1 148 ? 12.192 -4.739 22.431 1.00 82.25 148 LYS A N 1
ATOM 1240 C CA . LYS A 1 148 ? 12.501 -4.787 23.872 1.00 82.25 148 LYS A CA 1
ATOM 1241 C C . LYS A 1 148 ? 12.880 -6.181 24.367 1.00 82.25 148 LYS A C 1
ATOM 1243 O O . LYS A 1 148 ? 13.618 -6.295 25.342 1.00 82.25 148 LYS A O 1
ATOM 1248 N N . GLU A 1 149 ? 12.323 -7.231 23.772 1.00 78.25 149 GLU A N 1
ATOM 1249 C CA . GLU A 1 149 ? 12.690 -8.614 24.095 1.00 78.25 149 GLU A CA 1
ATOM 1250 C C . GLU A 1 149 ? 14.108 -8.928 23.605 1.00 78.25 149 GLU A C 1
ATOM 1252 O O . GLU A 1 149 ? 14.911 -9.436 24.383 1.00 78.25 149 GLU A O 1
ATOM 1257 N N . HIS A 1 150 ? 14.455 -8.512 22.383 1.00 71.19 150 HIS A N 1
ATOM 1258 C CA . HIS A 1 150 ? 15.799 -8.705 21.825 1.00 71.19 150 HIS A CA 1
ATOM 1259 C C . HIS A 1 150 ? 16.879 -7.910 22.574 1.00 71.19 150 HIS A C 1
ATOM 1261 O O . HIS A 1 150 ? 17.970 -8.426 22.799 1.00 71.19 150 HIS A O 1
ATOM 1267 N N . GLU A 1 151 ? 16.592 -6.679 23.012 1.00 69.94 151 GLU A N 1
ATOM 1268 C CA . GLU A 1 151 ? 17.533 -5.896 23.831 1.00 69.94 151 GLU A CA 1
ATOM 1269 C C . GLU A 1 151 ? 17.863 -6.594 25.162 1.00 69.94 151 GLU A C 1
ATOM 1271 O O . GLU A 1 151 ? 19.015 -6.596 25.589 1.00 69.94 151 GLU A O 1
ATOM 1276 N N . LYS A 1 152 ? 16.878 -7.247 25.795 1.00 61.62 152 LYS A N 1
ATOM 1277 C CA . LYS A 1 152 ? 17.088 -7.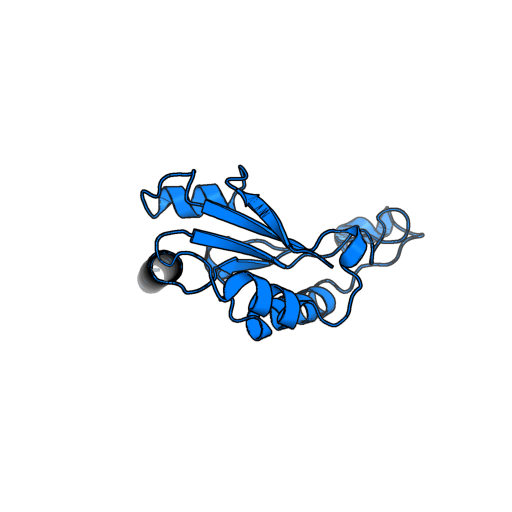986 27.051 1.00 61.62 152 LYS A CA 1
ATOM 1278 C C . LYS A 1 152 ? 17.890 -9.270 26.876 1.00 61.62 152 LYS A C 1
ATOM 1280 O O . LYS A 1 152 ? 18.596 -9.650 27.803 1.00 61.62 152 LYS A O 1
ATOM 1285 N N . GLU A 1 153 ? 17.757 -9.950 25.741 1.00 60.25 153 GLU A N 1
ATOM 1286 C CA . GLU A 1 153 ? 18.555 -11.147 25.447 1.00 60.25 153 GLU A CA 1
ATOM 1287 C C . GLU A 1 153 ? 20.031 -10.786 25.240 1.00 60.25 153 GLU A C 1
ATOM 1289 O O . GLU A 1 153 ? 20.899 -11.472 25.765 1.00 60.25 153 GLU A O 1
ATOM 1294 N N . ILE A 1 154 ? 20.317 -9.652 24.590 1.00 62.09 154 ILE A N 1
ATOM 1295 C CA . ILE A 1 154 ? 21.690 -9.163 24.374 1.00 62.09 154 ILE A CA 1
ATOM 1296 C C . ILE A 1 154 ? 22.355 -8.691 25.682 1.00 62.09 154 ILE A C 1
ATOM 1298 O O . ILE A 1 154 ? 23.567 -8.803 25.820 1.00 62.09 154 ILE A O 1
ATOM 1302 N N . GLU A 1 155 ? 21.597 -8.167 26.653 1.00 58.16 155 GLU A N 1
ATOM 1303 C CA . GLU A 1 155 ? 22.139 -7.760 27.966 1.00 58.16 155 GLU A CA 1
ATOM 1304 C C . GLU A 1 155 ? 22.450 -8.938 28.913 1.00 58.16 155 GLU A C 1
ATOM 1306 O O . GLU A 1 155 ? 23.086 -8.737 29.952 1.00 58.16 155 GLU A O 1
ATOM 1311 N N . LEU A 1 156 ? 21.980 -10.147 28.595 1.00 56.12 156 LEU A N 1
ATOM 1312 C CA . LEU A 1 156 ? 22.159 -11.352 29.414 1.00 56.12 156 LEU A CA 1
ATOM 1313 C C . LEU A 1 156 ? 23.277 -12.285 28.911 1.00 56.12 156 LEU A C 1
ATOM 1315 O O . LEU A 1 156 ? 23.605 -13.238 29.626 1.00 56.12 156 LEU A O 1
ATOM 1319 N N . ASP A 1 157 ? 23.861 -11.984 27.749 1.00 48.31 157 ASP A N 1
ATOM 1320 C CA . ASP A 1 157 ? 25.025 -12.657 27.148 1.00 48.31 157 ASP A CA 1
ATOM 1321 C C . ASP A 1 157 ? 26.340 -11.887 27.402 1.00 48.31 157 ASP A C 1
ATOM 1323 O O . ASP A 1 157 ? 27.397 -12.553 27.545 1.00 48.31 157 ASP A O 1
#

pLDDT: mean 91.52, std 8.94, range [48.31, 98.69]

Radius of gyration: 17.69 Å; chains: 1; bounding box: 41×28×51 Å

Foldseek 3Di:
DAKDWPQQDPDLVSVLLVVQDDDDSNLETEIDDDLVCVPDPCLLVNLLVVPVPDDLNGKYKYKQADRCVVVPPLAEDADPVCCVVPVRHYHDPQVVSQVVSVVSCVSSQWDWLCLQSVDDGMTMTIRCGNVSVVSSVSSVVVSVVVVVVVVVVVVVD

Organism: NCBI:txid39491

Sequence (157 aa):
MNIFDYGFEKSFFTQDIKGLIDINKEKIHMIRIDDNDYLDKNKADIFKDYMKNKPEDELYITIAYISDKEFPYDEYYIFEAEKDINKNKSLIPVNEVLERENKIMEDAGFVDVNNYVGYEYKTAFIYPNEIGQKVIDTMNERILAFSKEHEKEIELD

Secondary structure (DSSP, 8-state):
--EEE--S--SHHHHHHHHH----GGGEEEEEE-GGGTT-TTHHHHHHHHHTT--TTSEEEEEEE--TTTS-TTTEES-GGGTTT-TTSEEP-HHHHHHHHHHHHHHTT-EE-HHHH--SSEEEEE--SHHHHHHHHHHHHHHHHHHHHHHHHHTT-